Protein AF-A0A352PKI2-F1 (afdb_monomer_lite)

Radius of gyration: 21.56 Å; chains: 1; bounding box: 32×63×71 Å

pLDDT: mean 74.52, std 18.82, range [37.41, 95.56]

Sequence (148 aa):
MIKEYGTPVNGDNKDKIPKADNRDEKSEINEITLDESKRELLTKKMAEYKARVESAEQSGEYWNANAQDFWKSYYDSLAKLTTAELLLADGKVNKQTIDKYLNNTSKEHLDEIFSVKENKPVNIFQNHARIFVNAVKNAFRVVDSYNK

Secondary structure (DSSP, 8-state):
----------------------------EEE----HHHHHHHHHHHHHHHHHHHHHHHH-GGG-TT-HHHHHHHHHHHHHHHHHHHHHHHSEEEHHHHHHHHHHHHHHHHHHHHHHSS---HHHHHHHHHHHHHHHHHHHHHHHHH--

Structure (mmCIF, N/CA/C/O backbone):
data_AF-A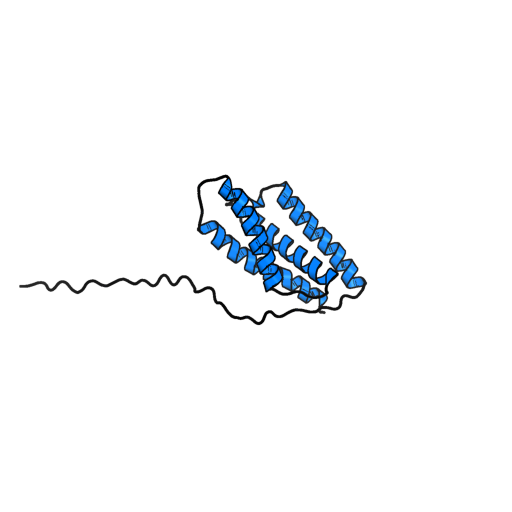0A352PKI2-F1
#
_entry.id   AF-A0A352PKI2-F1
#
loop_
_atom_site.group_PDB
_atom_site.id
_atom_site.type_symbol
_atom_site.label_atom_id
_atom_site.label_alt_id
_atom_site.label_comp_id
_atom_site.label_asym_id
_atom_site.label_entity_id
_atom_site.label_seq_id
_atom_site.pdbx_PDB_ins_code
_atom_site.Cartn_x
_atom_site.Cartn_y
_atom_site.Cartn_z
_atom_site.occupancy
_atom_site.B_iso_or_equiv
_atom_site.auth_seq_id
_atom_site.auth_comp_id
_atom_site.auth_asym_id
_atom_site.auth_atom_id
_atom_site.pdbx_PDB_model_num
ATOM 1 N N . MET A 1 1 ? 13.945 -52.719 -51.936 1.00 42.97 1 MET A N 1
ATOM 2 C CA . MET A 1 1 ? 13.861 -52.430 -50.488 1.00 42.97 1 MET A CA 1
ATOM 3 C C . MET A 1 1 ? 13.348 -51.014 -50.326 1.00 42.97 1 MET A C 1
ATOM 5 O O . MET A 1 1 ? 14.067 -50.078 -50.647 1.00 42.97 1 MET A O 1
ATOM 9 N N . ILE A 1 2 ? 12.087 -50.873 -49.930 1.00 42.75 2 ILE A N 1
ATOM 10 C CA . ILE A 1 2 ? 11.438 -49.581 -49.691 1.00 42.75 2 ILE A CA 1
ATOM 11 C C . ILE A 1 2 ? 11.671 -49.258 -48.212 1.00 42.75 2 ILE A C 1
ATOM 13 O O . ILE A 1 2 ? 11.339 -50.074 -47.357 1.00 42.75 2 ILE A O 1
ATOM 17 N N . LYS A 1 3 ? 12.313 -48.124 -47.914 1.00 39.78 3 LYS A N 1
ATOM 18 C CA . LYS A 1 3 ? 12.415 -47.601 -46.547 1.00 39.78 3 LYS A CA 1
ATOM 19 C C . LYS A 1 3 ? 11.146 -46.801 -46.268 1.00 39.78 3 LYS A C 1
ATOM 21 O O . LYS A 1 3 ? 10.955 -45.740 -46.855 1.00 39.78 3 LYS A O 1
ATOM 26 N N . GLU A 1 4 ? 10.287 -47.333 -45.409 1.00 39.34 4 GLU A N 1
ATOM 27 C CA . GLU A 1 4 ? 9.160 -46.607 -44.829 1.00 39.34 4 GLU A CA 1
ATOM 28 C C . GLU A 1 4 ? 9.715 -45.518 -43.903 1.00 39.34 4 GLU A C 1
ATOM 30 O O . GLU A 1 4 ? 10.325 -45.807 -42.873 1.00 39.34 4 GLU A O 1
ATOM 35 N N . TYR A 1 5 ? 9.561 -44.255 -44.299 1.00 43.47 5 TYR A N 1
ATOM 36 C CA . TYR A 1 5 ? 9.789 -43.120 -43.412 1.00 43.47 5 TYR A CA 1
ATOM 37 C C . TYR A 1 5 ? 8.473 -42.802 -42.711 1.00 43.47 5 TYR A C 1
ATOM 39 O O . TYR A 1 5 ? 7.470 -42.490 -43.352 1.00 43.47 5 TYR A O 1
ATOM 47 N N . GLY A 1 6 ? 8.504 -42.956 -41.389 1.00 41.75 6 GLY A N 1
ATOM 48 C CA . GLY A 1 6 ? 7.382 -42.753 -40.491 1.00 41.75 6 GLY A CA 1
ATOM 49 C C . GLY A 1 6 ? 6.798 -41.341 -40.537 1.00 41.75 6 GLY A C 1
ATOM 50 O O . GLY A 1 6 ? 7.459 -40.353 -40.849 1.00 41.75 6 GLY A O 1
ATOM 51 N N . THR A 1 7 ? 5.517 -41.321 -40.200 1.00 47.62 7 THR A N 1
ATOM 52 C CA . THR A 1 7 ? 4.578 -40.216 -40.013 1.00 47.62 7 THR A CA 1
ATOM 53 C C . THR A 1 7 ? 5.196 -38.960 -39.374 1.00 47.62 7 THR A C 1
ATOM 55 O O . THR A 1 7 ? 5.961 -39.084 -38.414 1.00 47.62 7 THR A O 1
ATOM 58 N N . PRO A 1 8 ? 4.830 -37.740 -39.818 1.00 43.22 8 PRO A N 1
ATOM 59 C CA . PRO A 1 8 ? 5.243 -36.515 -39.143 1.00 43.22 8 PRO A CA 1
ATOM 60 C C . PRO A 1 8 ? 4.630 -36.450 -37.739 1.00 43.22 8 PRO A C 1
ATOM 62 O O . PRO A 1 8 ? 3.411 -36.465 -37.565 1.00 43.22 8 PRO A O 1
ATOM 65 N N . VAL A 1 9 ? 5.491 -36.373 -36.726 1.00 44.28 9 VAL A N 1
ATOM 66 C CA . VAL A 1 9 ? 5.096 -36.044 -35.357 1.00 44.28 9 VAL A CA 1
ATOM 67 C C . VAL A 1 9 ? 4.712 -34.566 -35.352 1.00 44.28 9 VAL A C 1
ATOM 69 O O . VAL A 1 9 ? 5.580 -33.696 -35.362 1.00 44.28 9 VAL A O 1
ATOM 72 N N . ASN A 1 10 ? 3.406 -34.284 -35.356 1.00 38.66 10 ASN A N 1
ATOM 73 C CA . ASN A 1 10 ? 2.871 -32.996 -34.922 1.00 38.66 10 ASN A CA 1
ATOM 74 C C . ASN A 1 10 ? 3.299 -32.789 -33.466 1.00 38.66 10 ASN A C 1
ATOM 76 O O . ASN A 1 10 ? 2.674 -33.290 -32.531 1.00 38.66 10 ASN A O 1
ATOM 80 N N . GLY A 1 11 ? 4.417 -32.092 -33.287 1.00 37.41 11 GLY A N 1
ATOM 81 C CA . GLY A 1 11 ? 4.883 -31.603 -32.003 1.00 37.41 11 GLY A CA 1
ATOM 82 C C . GLY A 1 11 ? 4.030 -30.427 -31.547 1.00 37.41 11 GLY A C 1
ATOM 83 O O . GLY A 1 11 ? 4.536 -29.316 -31.442 1.00 37.41 11 GLY A O 1
ATOM 84 N N . ASP A 1 12 ? 2.754 -30.678 -31.244 1.00 44.75 12 ASP A N 1
ATOM 85 C CA . ASP A 1 12 ? 1.962 -29.839 -30.344 1.00 44.75 12 ASP A CA 1
ATOM 86 C C . ASP A 1 12 ? 2.544 -29.982 -28.924 1.00 44.75 12 ASP A C 1
ATOM 88 O O . ASP A 1 12 ? 1.972 -30.622 -28.037 1.00 44.75 12 ASP A O 1
ATOM 92 N N . ASN A 1 13 ? 3.731 -29.412 -28.706 1.00 43.25 13 ASN A N 1
ATOM 93 C CA . ASN A 1 13 ? 4.168 -28.992 -27.381 1.00 43.25 13 ASN A CA 1
ATOM 94 C C . ASN A 1 13 ? 3.406 -27.689 -27.116 1.00 43.25 13 ASN A C 1
ATOM 96 O O . ASN A 1 13 ? 3.774 -26.627 -27.596 1.00 43.25 13 ASN A O 1
ATOM 100 N N . LYS A 1 14 ? 2.236 -27.712 -26.472 1.00 43.78 14 LYS A N 1
ATOM 101 C CA . LYS A 1 14 ? 2.103 -27.838 -25.011 1.00 43.78 14 LYS A CA 1
ATOM 102 C C . LYS A 1 14 ? 3.148 -27.040 -24.227 1.00 43.78 14 LYS A C 1
ATOM 104 O O . LYS A 1 14 ? 3.468 -27.419 -23.103 1.00 43.78 14 LYS A O 1
ATOM 109 N N . ASP A 1 15 ? 3.543 -25.868 -24.718 1.00 41.16 15 ASP A N 1
ATOM 110 C CA . ASP A 1 15 ? 3.808 -24.763 -23.804 1.00 41.16 15 ASP A CA 1
ATOM 111 C C . ASP A 1 15 ? 2.468 -24.336 -23.218 1.00 41.16 15 ASP A C 1
ATOM 113 O O . ASP A 1 15 ? 1.762 -23.437 -23.674 1.00 41.16 15 ASP A O 1
ATOM 117 N N . LYS A 1 16 ? 2.090 -25.100 -22.191 1.00 44.44 16 LYS A N 1
ATOM 118 C CA . LYS A 1 16 ? 1.176 -24.683 -21.149 1.00 44.44 16 LYS A CA 1
ATOM 119 C C . LYS A 1 16 ? 1.718 -23.352 -20.640 1.00 44.44 16 LYS A C 1
ATOM 121 O O . LYS A 1 16 ? 2.499 -23.323 -19.694 1.00 44.44 16 LYS A O 1
ATOM 126 N N . ILE A 1 17 ? 1.260 -22.250 -21.229 1.00 42.53 17 ILE A N 1
ATOM 127 C CA . ILE A 1 17 ? 1.051 -21.037 -20.452 1.00 42.53 17 ILE A CA 1
ATOM 128 C C . ILE A 1 17 ? 0.281 -21.556 -19.236 1.00 42.53 17 ILE A C 1
ATOM 130 O O . ILE A 1 17 ? -0.790 -22.146 -19.441 1.00 42.53 17 ILE A O 1
ATOM 134 N N . PRO A 1 18 ? 0.832 -21.504 -18.009 1.00 39.66 18 PRO A N 1
ATOM 135 C CA . PRO A 1 18 ? 0.034 -21.845 -16.852 1.00 39.66 18 PRO A CA 1
ATOM 136 C C . PRO A 1 18 ? -1.191 -20.952 -16.973 1.00 39.66 18 PRO A C 1
ATOM 138 O O . PRO A 1 18 ? -1.059 -19.728 -16.966 1.00 39.66 18 PRO A O 1
ATOM 141 N N . LYS A 1 19 ? -2.359 -21.565 -17.221 1.00 38.16 19 LYS A N 1
ATOM 142 C CA . LYS A 1 19 ? -3.624 -20.849 -17.146 1.00 38.16 19 LYS A CA 1
ATOM 143 C C . LYS A 1 19 ? -3.537 -20.133 -15.816 1.00 38.16 19 LYS A C 1
ATOM 145 O O . LYS A 1 19 ? -3.333 -20.805 -14.802 1.00 38.16 19 LYS A O 1
ATOM 150 N N . ALA A 1 20 ? -3.556 -18.800 -15.859 1.00 38.28 20 ALA A N 1
ATOM 151 C CA . ALA A 1 20 ? -3.715 -18.010 -14.660 1.00 38.28 20 ALA A CA 1
ATOM 152 C C . ALA A 1 20 ? -4.889 -18.660 -13.944 1.00 38.28 20 ALA A C 1
ATOM 154 O O . ALA A 1 20 ? -5.966 -18.838 -14.520 1.00 38.28 20 ALA A O 1
ATOM 155 N N . ASP A 1 21 ? -4.569 -19.217 -12.790 1.00 37.66 21 ASP A N 1
ATOM 156 C CA . ASP A 1 21 ? -5.471 -19.983 -11.973 1.00 37.66 21 ASP A CA 1
ATOM 157 C C . ASP A 1 21 ? -6.497 -18.956 -11.499 1.00 37.66 21 ASP A C 1
ATOM 159 O O . ASP A 1 21 ? -6.296 -18.292 -10.486 1.00 37.66 21 ASP A O 1
ATOM 163 N N . ASN A 1 22 ? -7.539 -18.742 -12.314 1.00 41.66 22 ASN A N 1
ATOM 164 C CA . ASN A 1 22 ? -8.737 -17.971 -12.005 1.00 41.66 22 ASN A CA 1
ATOM 165 C C . ASN A 1 22 ? -9.521 -18.764 -10.961 1.00 41.66 22 ASN A C 1
ATOM 167 O O . ASN A 1 22 ? -10.670 -19.150 -11.164 1.00 41.66 22 ASN A O 1
ATOM 171 N N . ARG A 1 23 ? -8.862 -19.066 -9.843 1.00 43.72 23 ARG A N 1
ATOM 172 C CA . ARG A 1 23 ? -9.557 -19.343 -8.614 1.00 43.72 23 ARG A CA 1
ATOM 173 C C . ARG A 1 23 ? -10.285 -18.055 -8.313 1.00 43.72 23 ARG A C 1
ATOM 175 O O . ARG A 1 23 ? -9.676 -17.057 -7.932 1.00 43.72 23 ARG A O 1
ATOM 182 N N . ASP A 1 24 ? -11.592 -18.123 -8.484 1.00 39.91 24 ASP A N 1
ATOM 183 C CA . ASP A 1 24 ? -12.564 -17.460 -7.637 1.00 39.91 24 ASP A CA 1
ATOM 184 C C . ASP A 1 24 ? -12.243 -17.781 -6.155 1.00 39.91 24 ASP A C 1
ATOM 186 O O . ASP A 1 24 ? -13.007 -18.439 -5.449 1.00 39.91 24 ASP A O 1
ATOM 190 N N . GLU A 1 25 ? -11.066 -17.361 -5.665 1.00 45.94 25 GLU A N 1
ATOM 191 C CA . GLU A 1 25 ? -10.820 -17.117 -4.254 1.00 45.94 25 GLU A CA 1
ATOM 192 C C . GLU A 1 25 ? -11.848 -16.045 -3.920 1.00 45.94 25 GLU A C 1
ATOM 194 O O . GLU A 1 25 ? -11.689 -14.882 -4.310 1.00 45.94 25 GLU A O 1
ATOM 199 N N . LYS A 1 26 ? -12.953 -16.468 -3.283 1.00 47.94 26 LYS A N 1
ATOM 200 C CA . LYS A 1 26 ? -13.887 -15.581 -2.588 1.00 47.94 26 LYS A CA 1
ATOM 201 C C . LYS A 1 26 ? -13.065 -14.432 -2.032 1.00 47.94 26 LYS A C 1
ATOM 203 O O . LYS A 1 26 ? -12.091 -14.675 -1.325 1.00 47.94 26 LYS A O 1
ATOM 208 N N . SER A 1 27 ? -13.398 -13.208 -2.421 1.00 56.25 27 SER A N 1
ATOM 209 C CA . SER A 1 27 ? -12.635 -12.047 -2.001 1.00 56.25 27 SER A CA 1
ATOM 210 C C . SER A 1 27 ? -12.831 -11.888 -0.493 1.00 56.25 27 SER A C 1
ATOM 212 O O . SER A 1 27 ? -13.820 -11.305 -0.050 1.00 56.25 27 SER A O 1
ATOM 214 N N . GLU A 1 28 ? -11.969 -12.516 0.299 1.00 70.69 28 GLU A N 1
ATOM 215 C CA . GLU A 1 28 ? -12.062 -12.485 1.750 1.00 70.69 28 GLU A CA 1
ATOM 216 C C . GLU A 1 28 ? -11.758 -11.056 2.192 1.00 70.69 28 GLU A C 1
ATOM 218 O O . GLU A 1 28 ? -10.619 -10.581 2.153 1.00 70.69 28 GLU A O 1
ATOM 223 N N . ILE A 1 29 ? -12.828 -10.339 2.531 1.00 77.25 29 ILE A N 1
ATOM 224 C CA . ILE A 1 29 ? -12.739 -9.034 3.164 1.00 77.25 29 ILE A CA 1
ATOM 225 C C . ILE A 1 29 ? -12.327 -9.303 4.606 1.00 77.25 29 ILE A C 1
ATOM 227 O O . ILE A 1 29 ? -13.047 -9.965 5.351 1.00 77.25 29 ILE A O 1
ATOM 231 N N . ASN A 1 30 ? -11.159 -8.796 4.979 1.00 81.12 30 ASN A N 1
ATOM 232 C CA . ASN A 1 30 ? -10.720 -8.763 6.360 1.00 81.12 30 ASN A CA 1
ATOM 233 C C . ASN A 1 30 ? -11.228 -7.462 6.972 1.00 81.12 30 ASN A C 1
ATOM 235 O O . ASN A 1 30 ? -10.888 -6.381 6.491 1.00 81.12 30 ASN A O 1
ATOM 239 N N . GLU A 1 31 ? -12.059 -7.580 8.002 1.00 86.06 31 GLU A N 1
ATOM 240 C CA . GLU A 1 31 ? -12.596 -6.455 8.763 1.00 86.06 31 GLU A CA 1
ATOM 241 C C . GLU A 1 31 ? -11.939 -6.441 10.145 1.00 86.06 31 GLU A C 1
ATOM 243 O O . GLU A 1 31 ? -11.993 -7.427 10.877 1.00 86.06 31 GLU A O 1
ATOM 248 N N . ILE A 1 32 ? -11.277 -5.334 10.474 1.00 85.94 32 ILE A N 1
ATOM 249 C CA . ILE A 1 32 ? -10.534 -5.131 11.714 1.00 85.94 32 ILE A CA 1
ATOM 250 C C . ILE A 1 32 ? -11.054 -3.870 12.394 1.00 85.94 32 ILE A C 1
ATOM 252 O O . ILE A 1 32 ? -11.020 -2.777 11.829 1.00 85.94 32 ILE A O 1
ATOM 256 N N . THR A 1 33 ? -11.449 -4.009 13.656 1.00 86.75 33 THR A N 1
ATOM 257 C CA . THR A 1 33 ? -11.705 -2.864 14.532 1.00 86.75 33 THR A CA 1
ATOM 258 C C . THR A 1 33 ? -10.389 -2.409 15.158 1.00 86.75 33 THR A C 1
ATOM 260 O O . THR A 1 33 ? -9.800 -3.123 15.969 1.00 86.75 33 THR A O 1
ATOM 263 N N . LEU A 1 34 ? -9.922 -1.216 14.789 1.00 88.25 34 LEU A N 1
ATOM 264 C CA . LEU A 1 34 ? -8.720 -0.614 15.367 1.00 88.25 34 LEU A CA 1
ATOM 265 C C . LEU A 1 34 ? -9.081 0.252 16.578 1.00 88.25 34 LEU A C 1
ATOM 267 O O . LEU A 1 34 ? -9.798 1.246 16.433 1.00 88.25 34 LEU A O 1
ATOM 271 N N . ASP A 1 35 ? -8.543 -0.096 17.748 1.00 91.44 35 ASP A N 1
ATOM 272 C CA . ASP A 1 35 ? -8.495 0.810 18.898 1.00 91.44 35 ASP A CA 1
ATOM 273 C C . ASP A 1 35 ? -7.521 1.981 18.659 1.00 91.44 35 ASP A C 1
ATOM 275 O O . ASP A 1 35 ? -6.731 1.971 17.711 1.00 91.44 35 ASP A O 1
ATOM 279 N N . GLU A 1 36 ? -7.570 2.994 19.527 1.00 91.62 36 GLU A N 1
ATOM 280 C CA . GLU A 1 36 ? -6.760 4.212 19.392 1.00 91.62 36 GLU A CA 1
ATOM 281 C C . GLU A 1 36 ? -5.252 3.919 19.344 1.00 91.62 36 GLU A C 1
ATOM 283 O O . GLU A 1 36 ? -4.537 4.456 18.501 1.00 91.62 36 GLU A O 1
ATOM 288 N N . SER A 1 37 ? -4.761 2.991 20.173 1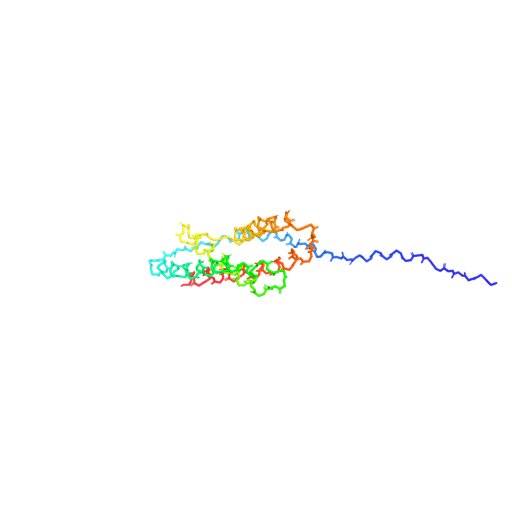.00 92.81 37 SER A N 1
ATOM 289 C CA . SER A 1 37 ? -3.334 2.647 20.210 1.00 92.81 37 SER A CA 1
ATOM 290 C C . SER A 1 37 ? -2.874 1.990 18.903 1.00 92.81 37 SER A C 1
ATOM 292 O O . SER A 1 37 ? -1.806 2.306 18.367 1.00 92.81 37 SER A O 1
ATOM 294 N N . LYS A 1 38 ? -3.715 1.113 18.340 1.00 92.69 38 LYS A N 1
ATOM 295 C CA . LYS A 1 38 ? -3.487 0.465 17.048 1.00 92.69 38 LYS A CA 1
ATOM 296 C C . LYS A 1 38 ? -3.566 1.471 15.904 1.00 92.69 38 LYS A C 1
ATOM 298 O O . LYS A 1 38 ? -2.732 1.400 15.000 1.00 92.69 38 LYS A O 1
ATOM 303 N N . ARG A 1 39 ? -4.502 2.427 15.953 1.00 92.50 39 ARG A N 1
ATOM 304 C CA . ARG A 1 39 ? -4.605 3.530 14.979 1.00 92.50 39 ARG A CA 1
ATOM 305 C C . ARG A 1 39 ? -3.360 4.408 14.992 1.00 92.50 39 ARG A C 1
ATOM 307 O O . ARG A 1 39 ? -2.802 4.669 13.926 1.00 92.50 39 ARG A O 1
ATOM 314 N N . GLU A 1 40 ? -2.872 4.809 16.164 1.00 94.69 40 GLU A N 1
ATOM 315 C CA . GLU A 1 40 ? -1.642 5.599 16.285 1.00 94.69 40 GLU A CA 1
ATOM 316 C C . GLU A 1 40 ? -0.424 4.846 15.738 1.00 94.69 40 GLU A C 1
ATOM 318 O O . GLU A 1 40 ? 0.380 5.403 14.982 1.00 94.69 40 GLU A O 1
ATOM 323 N N . LEU A 1 41 ? -0.282 3.565 16.093 1.00 94.12 41 LEU A N 1
ATOM 324 C CA . LEU A 1 41 ? 0.816 2.732 15.610 1.00 94.12 41 LEU A CA 1
ATOM 325 C C . LEU A 1 41 ? 0.762 2.563 14.087 1.00 94.12 41 LEU A C 1
ATOM 327 O O . LEU A 1 41 ? 1.786 2.707 13.416 1.00 94.12 41 LEU A O 1
ATOM 331 N N . LEU A 1 42 ? -0.420 2.272 13.540 1.00 94.38 42 LEU A N 1
ATOM 332 C CA . LEU A 1 42 ? -0.621 2.125 12.101 1.00 94.38 42 LEU A CA 1
ATOM 333 C C . LEU A 1 42 ? -0.365 3.441 11.361 1.00 94.38 42 LEU A C 1
ATOM 335 O O . LEU A 1 42 ? 0.264 3.421 10.311 1.00 94.38 42 LEU A O 1
ATOM 339 N N . THR A 1 43 ? -0.744 4.583 11.935 1.00 95.50 43 THR A N 1
ATOM 340 C CA . THR A 1 43 ? -0.458 5.912 11.369 1.00 95.50 43 THR A CA 1
ATOM 341 C C . THR A 1 43 ? 1.046 6.176 11.282 1.00 95.50 43 THR A C 1
ATOM 343 O O . THR A 1 43 ? 1.543 6.622 10.247 1.00 95.50 43 THR A O 1
ATOM 346 N N . LYS A 1 44 ? 1.809 5.837 12.331 1.00 95.56 44 LYS A N 1
ATOM 347 C CA . LYS A 1 44 ? 3.281 5.940 12.306 1.00 95.56 44 LYS A CA 1
ATOM 348 C C . LYS A 1 44 ? 3.884 5.032 11.232 1.00 95.56 44 LYS A C 1
ATOM 350 O O . LYS A 1 44 ? 4.746 5.466 10.472 1.00 95.56 44 LYS A O 1
ATOM 355 N N . LYS A 1 45 ? 3.398 3.791 11.123 1.00 94.69 45 LYS A N 1
ATOM 356 C CA . LYS A 1 45 ? 3.845 2.837 10.095 1.00 94.69 45 LYS A CA 1
ATOM 357 C C . LYS A 1 45 ? 3.488 3.286 8.679 1.00 94.69 45 LYS A C 1
ATOM 359 O O . LYS A 1 45 ? 4.317 3.162 7.785 1.00 94.69 45 LYS A O 1
ATOM 364 N N . MET A 1 46 ? 2.308 3.869 8.488 1.00 95.44 46 MET A N 1
ATOM 365 C CA . MET A 1 46 ? 1.875 4.454 7.221 1.00 95.44 46 MET A CA 1
ATOM 366 C C . MET A 1 46 ? 2.842 5.551 6.760 1.00 9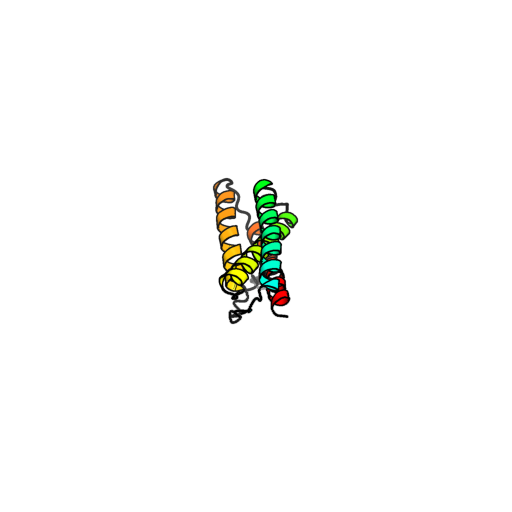5.44 46 MET A C 1
ATOM 368 O O . MET A 1 46 ? 3.246 5.553 5.600 1.00 95.44 46 MET A O 1
ATOM 372 N N . ALA A 1 47 ? 3.286 6.426 7.669 1.00 94.94 47 ALA A N 1
ATOM 373 C CA . ALA A 1 47 ? 4.283 7.449 7.353 1.00 94.94 47 ALA A CA 1
ATOM 374 C C . ALA A 1 47 ? 5.637 6.843 6.929 1.00 94.94 47 ALA A C 1
ATOM 376 O O . ALA A 1 47 ? 6.250 7.324 5.978 1.00 94.94 47 ALA A O 1
ATOM 377 N N . GLU A 1 48 ? 6.084 5.758 7.576 1.00 94.88 48 GLU A N 1
ATOM 378 C CA . GLU A 1 48 ? 7.296 5.028 7.166 1.00 94.88 48 GLU A CA 1
ATOM 379 C C . GLU A 1 48 ? 7.158 4.424 5.758 1.00 94.88 48 GLU A C 1
ATOM 381 O O . GLU A 1 48 ? 8.103 4.481 4.970 1.00 94.88 48 GLU A O 1
ATOM 386 N N . TYR A 1 49 ? 6.000 3.839 5.429 1.00 94.38 49 TYR A N 1
ATOM 387 C CA . TYR A 1 49 ? 5.745 3.286 4.094 1.00 94.38 49 TYR A CA 1
ATOM 388 C C . TYR A 1 49 ? 5.704 4.385 3.036 1.00 94.38 49 TYR A C 1
ATOM 390 O O . TYR A 1 49 ? 6.359 4.251 2.003 1.00 94.38 49 TYR A O 1
ATOM 398 N N . LYS A 1 50 ? 5.020 5.495 3.327 1.00 94.31 50 LYS A N 1
ATOM 399 C CA . LYS A 1 50 ? 4.945 6.664 2.449 1.00 94.31 50 LYS A CA 1
ATOM 400 C C . LYS A 1 50 ? 6.327 7.237 2.141 1.00 94.31 50 LYS A C 1
ATOM 402 O O . LYS A 1 50 ? 6.667 7.382 0.975 1.00 94.31 50 LYS A O 1
ATOM 407 N N . ALA A 1 51 ? 7.163 7.451 3.157 1.00 92.88 51 ALA A N 1
ATOM 408 C CA . ALA A 1 51 ? 8.518 7.966 2.958 1.00 92.88 51 ALA A CA 1
ATOM 409 C C . ALA A 1 51 ? 9.382 7.052 2.066 1.00 92.88 51 ALA A C 1
ATOM 411 O O . ALA A 1 51 ? 10.206 7.531 1.290 1.00 92.88 51 ALA A O 1
ATOM 412 N N . ARG A 1 52 ? 9.199 5.725 2.146 1.00 90.31 52 ARG A N 1
ATOM 413 C CA . ARG A 1 52 ? 9.909 4.768 1.277 1.00 90.31 52 ARG A CA 1
ATOM 414 C C . ARG A 1 52 ? 9.425 4.820 -0.166 1.00 90.31 52 ARG A C 1
ATOM 416 O O . ARG A 1 52 ? 10.257 4.743 -1.066 1.00 90.31 52 ARG A O 1
ATOM 423 N N . VAL A 1 53 ? 8.112 4.934 -0.372 1.00 90.19 53 VAL A N 1
ATOM 424 C CA . VAL A 1 53 ? 7.512 5.112 -1.702 1.00 90.19 53 VAL A CA 1
ATOM 425 C C . VAL A 1 53 ? 8.044 6.402 -2.324 1.00 90.19 53 VAL A C 1
ATOM 427 O O . VAL A 1 53 ? 8.665 6.341 -3.378 1.00 90.19 53 VAL A O 1
ATOM 430 N N . GLU A 1 54 ? 7.945 7.529 -1.617 1.00 90.62 54 GLU A N 1
ATOM 431 C CA . GLU A 1 54 ? 8.431 8.834 -2.087 1.00 90.62 54 GLU A CA 1
ATOM 432 C C . GLU A 1 54 ? 9.939 8.825 -2.380 1.00 90.62 54 GLU A C 1
ATOM 434 O O . GLU A 1 54 ? 10.384 9.356 -3.395 1.00 90.62 54 GLU A O 1
ATOM 439 N N . SER A 1 55 ? 10.748 8.190 -1.525 1.00 88.44 55 SER A N 1
ATOM 440 C CA . SER A 1 55 ? 12.193 8.078 -1.752 1.00 88.44 55 SER A CA 1
ATOM 441 C C . SER A 1 55 ? 12.526 7.260 -3.000 1.00 88.44 55 SER A C 1
ATOM 443 O O . SER A 1 55 ? 13.481 7.597 -3.701 1.00 88.44 55 SER A O 1
ATOM 445 N N . ALA A 1 56 ? 11.781 6.185 -3.270 1.00 84.56 56 ALA A N 1
ATOM 446 C CA . ALA A 1 56 ? 11.950 5.405 -4.490 1.00 84.56 56 ALA A CA 1
ATOM 447 C C . ALA A 1 56 ? 11.508 6.218 -5.715 1.00 84.56 56 ALA A C 1
ATOM 449 O O . ALA A 1 56 ? 12.225 6.252 -6.713 1.00 84.56 56 ALA A O 1
ATOM 450 N N . GLU A 1 57 ? 10.387 6.935 -5.610 1.00 84.44 57 GLU A N 1
ATOM 451 C CA . GLU A 1 57 ? 9.873 7.817 -6.660 1.00 84.44 57 GLU A CA 1
ATOM 452 C C . GLU A 1 57 ? 10.875 8.907 -7.045 1.00 84.44 57 GLU A C 1
ATOM 454 O O . GLU A 1 57 ? 11.134 9.112 -8.231 1.00 84.44 57 GLU A O 1
ATOM 459 N N . GLN A 1 58 ? 11.507 9.534 -6.050 1.00 84.94 58 GLN A N 1
ATOM 460 C CA . GLN A 1 58 ? 12.532 10.558 -6.246 1.00 84.94 58 GLN A CA 1
ATOM 461 C C . GLN A 1 58 ? 13.822 10.017 -6.866 1.00 84.94 58 GLN A C 1
ATOM 463 O O . GLN A 1 58 ? 14.443 10.717 -7.665 1.00 84.94 58 GLN A O 1
ATOM 468 N N . SER A 1 59 ? 14.253 8.801 -6.507 1.00 83.25 59 SER A N 1
ATOM 469 C CA . SER A 1 59 ? 15.485 8.235 -7.070 1.00 83.25 59 SER A CA 1
ATOM 470 C C . SER A 1 59 ? 15.310 7.792 -8.521 1.00 83.25 59 SER A C 1
ATOM 472 O O . SER A 1 59 ? 16.282 7.736 -9.274 1.00 83.25 59 SER A O 1
ATOM 474 N N . GLY A 1 60 ? 14.083 7.443 -8.923 1.00 72.75 60 GLY A N 1
ATOM 475 C CA . GLY A 1 60 ? 13.794 6.890 -10.245 1.00 72.75 60 GLY A CA 1
ATOM 476 C C . GLY A 1 60 ? 14.425 5.510 -10.488 1.00 72.75 60 GLY A C 1
ATOM 477 O O . GLY A 1 60 ? 14.309 4.959 -11.580 1.00 72.75 60 GLY A O 1
ATOM 478 N N . GLU A 1 61 ? 15.091 4.914 -9.493 1.00 69.38 61 GLU A N 1
ATOM 479 C CA . GLU A 1 61 ? 15.823 3.647 -9.643 1.00 69.38 61 GLU A CA 1
ATOM 480 C C . GLU A 1 61 ? 14.885 2.442 -9.749 1.00 69.38 61 GLU A C 1
ATOM 482 O O . GLU A 1 61 ? 15.212 1.444 -10.392 1.00 69.38 61 GLU A O 1
ATOM 487 N N . TYR A 1 62 ? 13.671 2.563 -9.210 1.00 66.62 62 TYR A N 1
ATOM 488 C CA . TYR A 1 62 ? 12.578 1.617 -9.434 1.00 66.62 62 TYR A CA 1
ATOM 489 C C . TYR A 1 62 ? 12.092 1.578 -10.895 1.00 66.62 62 TYR A C 1
ATOM 491 O O . TYR A 1 62 ? 11.285 0.721 -11.238 1.00 66.62 62 TYR A O 1
ATOM 499 N N . TRP A 1 63 ? 12.620 2.419 -11.789 1.00 66.56 63 TRP A N 1
ATOM 500 C CA . TRP A 1 63 ? 12.392 2.332 -13.237 1.00 66.56 63 TRP A CA 1
ATOM 501 C C . TRP A 1 63 ? 13.462 1.562 -13.995 1.00 66.56 63 TRP A C 1
ATOM 503 O O . TRP A 1 63 ? 13.311 1.278 -15.186 1.00 66.56 63 TRP A O 1
ATOM 513 N N . ASN A 1 64 ? 14.566 1.218 -13.340 1.00 70.56 64 ASN A N 1
ATOM 514 C CA . ASN A 1 64 ? 15.620 0.472 -13.995 1.00 70.56 64 ASN A CA 1
ATOM 515 C C . ASN A 1 64 ? 15.154 -0.978 -14.202 1.00 70.56 64 ASN A C 1
ATOM 517 O O . ASN A 1 64 ? 14.972 -1.728 -13.247 1.00 70.56 64 ASN A O 1
ATOM 521 N N . ALA A 1 65 ? 15.002 -1.377 -15.471 1.00 63.91 65 ALA A N 1
ATOM 522 C CA . ALA A 1 65 ? 14.605 -2.724 -15.902 1.00 63.91 65 ALA A CA 1
ATOM 523 C C . ALA A 1 65 ? 15.421 -3.861 -15.258 1.00 63.91 65 ALA A C 1
ATOM 525 O O . ALA A 1 65 ? 14.948 -4.992 -15.155 1.00 63.91 65 ALA A O 1
ATOM 526 N N . ASN A 1 66 ? 16.646 -3.557 -14.825 1.00 68.25 66 ASN A N 1
ATOM 527 C CA . ASN A 1 66 ? 17.573 -4.506 -14.224 1.00 68.25 66 ASN A CA 1
ATOM 528 C C . ASN A 1 66 ? 17.614 -4.421 -12.686 1.00 68.25 66 ASN A C 1
ATOM 530 O O . ASN A 1 66 ? 18.298 -5.215 -12.046 1.00 68.25 66 ASN A O 1
ATOM 534 N N . ALA A 1 67 ? 16.874 -3.495 -12.077 1.00 73.19 67 ALA A N 1
ATOM 535 C CA . ALA A 1 67 ? 16.869 -3.225 -10.643 1.00 73.19 67 ALA A CA 1
ATOM 536 C C . ALA A 1 67 ? 15.701 -3.933 -9.932 1.00 73.19 67 ALA A C 1
ATOM 538 O O . ALA A 1 67 ? 14.892 -3.316 -9.240 1.00 73.19 67 ALA A O 1
ATOM 539 N N . GLN A 1 68 ? 15.609 -5.260 -10.080 1.00 74.88 68 GLN A N 1
ATOM 540 C CA . GLN A 1 68 ? 14.498 -6.046 -9.519 1.00 74.88 68 GLN A CA 1
ATOM 541 C C . GLN A 1 68 ? 14.307 -5.865 -8.006 1.00 74.88 68 GLN A C 1
ATOM 543 O O . GLN A 1 68 ? 13.182 -5.953 -7.516 1.00 74.88 68 GLN A O 1
ATOM 548 N N . ASP A 1 69 ? 15.380 -5.630 -7.251 1.00 79.12 69 ASP A N 1
ATOM 549 C CA . ASP A 1 69 ? 15.281 -5.427 -5.803 1.00 79.12 69 ASP A CA 1
ATOM 550 C C . ASP A 1 69 ? 14.653 -4.075 -5.444 1.00 79.12 69 ASP A C 1
ATOM 552 O O . ASP A 1 69 ? 13.893 -3.995 -4.476 1.00 79.12 69 ASP A O 1
ATOM 556 N N . PHE A 1 70 ? 14.851 -3.049 -6.278 1.00 80.50 70 PHE A N 1
ATOM 557 C CA . PHE A 1 70 ? 14.137 -1.780 -6.140 1.00 80.50 70 PHE A CA 1
ATOM 558 C C . PHE A 1 70 ? 12.644 -1.960 -6.388 1.00 80.50 70 PHE A C 1
ATOM 560 O O . PHE A 1 70 ? 11.835 -1.478 -5.600 1.00 80.50 70 PHE A O 1
ATOM 567 N N . TRP A 1 71 ? 12.267 -2.735 -7.409 1.00 80.81 71 TRP A N 1
ATOM 568 C CA . TRP A 1 71 ? 10.863 -3.060 -7.677 1.00 80.81 71 TRP A CA 1
ATOM 569 C C . TRP A 1 71 ? 10.211 -3.767 -6.496 1.00 80.81 71 TRP A C 1
ATOM 571 O O . TRP A 1 71 ? 9.117 -3.398 -6.081 1.00 80.81 71 TRP A O 1
ATOM 581 N N . LYS A 1 72 ? 10.892 -4.766 -5.923 1.00 85.19 72 LYS A N 1
ATOM 582 C CA . LYS A 1 72 ? 10.389 -5.481 -4.745 1.00 85.19 72 LYS A CA 1
ATOM 583 C C . LYS A 1 72 ? 10.147 -4.530 -3.580 1.00 85.19 72 LYS A C 1
ATOM 585 O O . LYS A 1 72 ? 9.075 -4.584 -2.992 1.00 85.19 72 LYS A O 1
ATOM 590 N N . SER A 1 73 ? 11.119 -3.676 -3.261 1.00 86.94 73 SER A N 1
ATOM 591 C CA . SER A 1 73 ? 11.014 -2.733 -2.143 1.00 86.94 73 SER A CA 1
ATOM 592 C C . SER A 1 73 ? 9.908 -1.694 -2.358 1.00 86.94 73 SER A C 1
ATOM 594 O O . SER A 1 73 ? 9.125 -1.426 -1.442 1.00 86.94 73 SER A O 1
ATOM 596 N N . TYR A 1 74 ? 9.807 -1.157 -3.578 1.00 88.75 74 TYR A N 1
ATOM 597 C CA . TYR A 1 74 ? 8.783 -0.188 -3.961 1.00 88.75 74 TYR A CA 1
ATOM 598 C C . TYR A 1 74 ? 7.382 -0.787 -3.849 1.00 88.75 74 TYR A C 1
ATOM 600 O O . TYR A 1 74 ? 6.574 -0.305 -3.060 1.00 88.75 74 TYR A O 1
ATOM 608 N N . TYR A 1 75 ? 7.110 -1.888 -4.558 1.00 88.56 75 TYR A N 1
ATOM 609 C CA . TYR A 1 75 ? 5.782 -2.498 -4.557 1.00 88.56 75 TYR A CA 1
ATOM 610 C C . TYR A 1 75 ? 5.401 -3.073 -3.186 1.00 88.56 75 TYR A C 1
ATOM 612 O O . TYR A 1 75 ? 4.232 -3.011 -2.819 1.00 88.56 75 TYR A O 1
ATOM 620 N N . ASP A 1 76 ? 6.355 -3.585 -2.398 1.00 92.19 76 ASP A N 1
ATOM 621 C CA . ASP A 1 76 ? 6.104 -4.000 -1.009 1.00 92.19 76 ASP A CA 1
ATOM 622 C C . ASP A 1 76 ? 5.693 -2.814 -0.123 1.00 92.19 76 ASP A C 1
ATOM 624 O O . ASP A 1 76 ? 4.733 -2.923 0.640 1.00 92.19 76 ASP A O 1
ATOM 628 N N . SER A 1 77 ? 6.381 -1.673 -0.247 1.00 92.50 77 SER A N 1
ATOM 629 C CA . SER A 1 77 ? 6.051 -0.457 0.507 1.00 92.50 77 SER A CA 1
ATOM 630 C C . SER A 1 77 ? 4.714 0.132 0.060 1.00 92.50 77 SER A C 1
ATOM 632 O O . SER A 1 77 ? 3.895 0.471 0.910 1.00 92.50 77 SER A O 1
ATOM 634 N N . LEU A 1 78 ? 4.457 0.170 -1.249 1.00 91.81 78 LEU A N 1
ATOM 635 C CA . LEU A 1 78 ? 3.203 0.643 -1.827 1.00 91.81 78 LEU A CA 1
ATOM 636 C C . LEU A 1 78 ? 2.021 -0.225 -1.377 1.00 91.81 78 LEU A C 1
ATOM 638 O O . LEU A 1 78 ? 1.028 0.294 -0.884 1.00 91.81 78 LEU A O 1
ATOM 642 N N . ALA A 1 79 ? 2.153 -1.554 -1.432 1.00 93.88 79 ALA A N 1
ATOM 643 C CA . ALA A 1 79 ? 1.110 -2.471 -0.974 1.00 93.88 79 ALA A CA 1
ATOM 644 C C . ALA A 1 79 ? 0.782 -2.278 0.516 1.00 93.88 79 ALA A C 1
ATOM 646 O O . ALA A 1 79 ? -0.386 -2.296 0.914 1.00 93.88 79 ALA A O 1
ATOM 647 N N . LYS A 1 80 ? 1.811 -2.095 1.353 1.00 94.94 80 LYS A N 1
ATOM 648 C CA . LYS A 1 80 ? 1.653 -1.843 2.792 1.00 94.94 80 LYS A CA 1
ATOM 649 C C . LYS A 1 80 ? 1.043 -0.475 3.078 1.00 94.94 80 LYS A C 1
ATOM 651 O O . LYS A 1 80 ? 0.215 -0.383 3.980 1.00 94.94 80 LYS A O 1
ATOM 656 N N . LEU A 1 81 ? 1.410 0.547 2.306 1.00 95.12 81 LEU A N 1
ATOM 657 C CA . LEU A 1 81 ? 0.805 1.875 2.368 1.00 95.12 81 LEU A CA 1
ATOM 658 C C . LEU A 1 81 ? -0.697 1.792 2.073 1.00 95.12 81 LEU A C 1
ATOM 660 O O . LEU A 1 81 ? -1.491 2.125 2.947 1.00 95.12 81 LEU A O 1
ATOM 664 N N . THR A 1 82 ? -1.085 1.221 0.929 1.00 93.44 82 THR A N 1
ATOM 665 C CA . THR A 1 82 ? -2.498 1.048 0.550 1.00 93.44 82 THR A CA 1
ATOM 666 C C . THR A 1 82 ? -3.274 0.238 1.590 1.00 93.44 82 THR A C 1
ATOM 668 O O . THR A 1 82 ? -4.417 0.545 1.914 1.00 93.44 82 THR A O 1
ATOM 671 N N . THR A 1 83 ? -2.654 -0.798 2.161 1.00 93.94 83 THR A N 1
ATOM 672 C CA . THR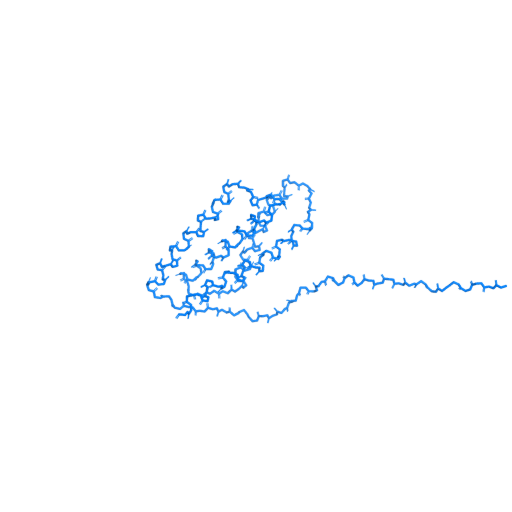 A 1 83 ? -3.274 -1.594 3.232 1.00 93.94 83 THR A CA 1
ATOM 673 C C . THR A 1 83 ? -3.529 -0.762 4.484 1.00 93.94 83 THR A C 1
ATOM 675 O O . THR A 1 83 ? -4.606 -0.851 5.068 1.00 93.94 83 THR A O 1
ATOM 678 N N . ALA A 1 84 ? -2.548 0.039 4.905 1.00 94.31 84 ALA A N 1
ATOM 679 C CA . ALA A 1 84 ? -2.676 0.901 6.072 1.00 94.31 84 ALA A CA 1
ATOM 680 C C . ALA A 1 84 ? -3.757 1.972 5.868 1.00 94.31 84 ALA A C 1
ATOM 682 O O . ALA A 1 84 ? -4.552 2.201 6.776 1.00 94.31 84 ALA A O 1
ATOM 683 N N . GLU A 1 85 ? -3.828 2.568 4.677 1.00 94.31 85 GLU A N 1
ATOM 684 C CA . GLU A 1 85 ? -4.862 3.542 4.309 1.00 94.31 85 GLU A CA 1
ATOM 685 C C . GLU A 1 85 ? -6.268 2.933 4.401 1.00 94.31 85 GLU A C 1
ATOM 687 O O . GLU A 1 85 ? -7.131 3.486 5.080 1.00 94.31 85 GLU A O 1
ATOM 692 N N . LEU A 1 86 ? -6.477 1.752 3.806 1.00 93.19 86 LEU A N 1
ATOM 693 C CA . LEU A 1 86 ? -7.759 1.037 3.851 1.00 93.19 86 LEU A CA 1
ATOM 694 C C . LEU A 1 86 ? -8.166 0.641 5.283 1.00 93.19 86 LEU A C 1
ATOM 696 O O . LEU A 1 86 ? -9.331 0.757 5.664 1.00 93.19 86 LEU A O 1
ATOM 700 N N . LEU A 1 87 ? -7.207 0.201 6.104 1.00 92.88 87 LEU A N 1
ATOM 701 C CA . LEU A 1 87 ? -7.454 -0.120 7.512 1.00 92.88 87 LEU A CA 1
ATOM 702 C C . LEU A 1 87 ? -7.828 1.119 8.337 1.00 92.88 87 LEU A C 1
ATOM 704 O O . LEU A 1 87 ? -8.729 1.042 9.170 1.00 92.88 87 LEU A O 1
ATOM 708 N N . LEU A 1 88 ? -7.152 2.254 8.136 1.00 93.38 88 LEU A N 1
ATOM 709 C CA . LEU A 1 88 ? -7.418 3.482 8.893 1.00 93.38 88 LEU A CA 1
ATOM 710 C C . LEU A 1 88 ? -8.755 4.128 8.515 1.00 93.38 88 LEU A C 1
ATOM 712 O O . LEU A 1 88 ? -9.438 4.653 9.404 1.00 93.38 88 LEU A O 1
ATOM 716 N N . ALA A 1 89 ? -9.108 4.085 7.229 1.00 91.62 89 ALA A N 1
ATOM 717 C CA . ALA A 1 89 ? -10.319 4.691 6.694 1.00 91.62 89 ALA A CA 1
ATOM 718 C C . ALA A 1 89 ? -11.574 3.857 7.012 1.00 91.62 89 ALA A C 1
ATOM 720 O O . ALA A 1 89 ? -12.540 4.387 7.567 1.00 91.62 89 ALA A O 1
ATOM 721 N N . ASP A 1 90 ? -11.527 2.545 6.755 1.00 86.69 90 ASP A N 1
ATOM 722 C CA . ASP A 1 90 ? -12.732 1.707 6.695 1.00 86.69 90 ASP A CA 1
ATOM 723 C C . ASP A 1 90 ? -12.655 0.495 7.636 1.00 86.69 90 ASP A C 1
ATOM 725 O O . ASP A 1 90 ? -13.646 -0.213 7.822 1.00 86.69 90 ASP A O 1
ATOM 729 N N . GLY A 1 91 ? -11.462 0.189 8.166 1.00 88.06 91 GLY A N 1
ATOM 730 C CA . GLY A 1 91 ? -11.174 -1.070 8.860 1.00 88.06 91 GLY A CA 1
ATOM 731 C C . GLY A 1 91 ? -11.248 -2.300 7.951 1.00 88.06 91 GLY A C 1
ATOM 732 O O . GLY A 1 91 ? -11.151 -3.422 8.437 1.00 88.06 91 GLY A O 1
ATOM 733 N N . LYS A 1 92 ? -11.434 -2.122 6.637 1.00 87.62 92 LYS A N 1
ATOM 734 C CA . LYS A 1 92 ? -11.749 -3.194 5.687 1.00 87.62 92 LYS A CA 1
ATOM 735 C C . LYS A 1 92 ? -10.688 -3.295 4.614 1.00 87.62 92 LYS A C 1
ATOM 737 O O . LYS A 1 92 ? -10.435 -2.345 3.883 1.00 87.62 92 LYS A O 1
ATOM 742 N N . VAL A 1 93 ? -10.116 -4.484 4.464 1.00 87.81 93 VAL A N 1
ATOM 743 C CA . VAL A 1 93 ? -9.096 -4.759 3.450 1.00 87.81 93 VAL A CA 1
ATOM 744 C C . VAL A 1 93 ? -9.455 -5.998 2.654 1.00 87.81 93 VAL A C 1
ATOM 746 O O . VAL A 1 93 ? -9.808 -7.039 3.202 1.00 87.81 93 VAL A O 1
ATOM 749 N N . ASN A 1 94 ? -9.307 -5.898 1.337 1.00 87.12 94 ASN A N 1
ATOM 750 C CA . ASN A 1 94 ? -9.485 -7.001 0.407 1.00 87.12 94 ASN A CA 1
ATOM 751 C C . ASN A 1 94 ? -8.239 -7.142 -0.471 1.00 87.12 94 ASN A C 1
ATOM 753 O O . ASN A 1 94 ? -7.706 -6.163 -0.998 1.00 87.12 94 ASN A O 1
ATOM 757 N N . LYS A 1 95 ? -7.801 -8.388 -0.653 1.00 85.38 95 LYS A N 1
ATOM 758 C CA . LYS A 1 95 ? -6.623 -8.758 -1.438 1.00 85.38 95 LYS A CA 1
ATOM 759 C C . LYS A 1 95 ? -6.724 -8.284 -2.880 1.00 85.38 95 LYS A C 1
ATOM 761 O O . LYS A 1 95 ? -5.747 -7.787 -3.427 1.00 85.38 95 LYS A O 1
ATOM 766 N N . GLN A 1 96 ? -7.917 -8.368 -3.460 1.00 86.94 96 GLN A N 1
ATOM 767 C CA . GLN A 1 96 ? -8.200 -7.916 -4.818 1.00 86.94 96 GLN A CA 1
ATOM 768 C C . GLN A 1 96 ? -8.129 -6.394 -4.949 1.00 86.94 96 GLN A C 1
ATOM 770 O O . GLN A 1 96 ? -7.772 -5.906 -6.015 1.00 86.94 96 GLN A O 1
ATOM 775 N N . THR A 1 97 ? -8.450 -5.635 -3.897 1.00 87.50 97 THR A N 1
ATOM 776 C CA . THR A 1 97 ? -8.324 -4.170 -3.920 1.00 87.50 97 THR A CA 1
ATOM 777 C C . THR A 1 97 ? -6.857 -3.770 -4.007 1.00 87.50 97 THR A C 1
ATOM 779 O O . THR A 1 97 ? -6.496 -2.973 -4.867 1.00 87.50 97 THR A O 1
ATOM 782 N N . ILE A 1 98 ? -6.003 -4.378 -3.179 1.00 88.12 98 ILE A N 1
ATOM 783 C CA . ILE A 1 98 ? -4.559 -4.113 -3.192 1.00 88.12 98 ILE A CA 1
ATOM 784 C C . ILE A 1 98 ? -3.935 -4.597 -4.505 1.00 88.12 98 ILE A C 1
ATOM 786 O O . ILE A 1 98 ? -3.181 -3.860 -5.128 1.00 88.12 98 ILE A O 1
ATOM 790 N N . ASP A 1 99 ? -4.287 -5.797 -4.970 1.00 86.94 99 ASP A N 1
ATOM 791 C CA . ASP A 1 99 ? -3.794 -6.327 -6.245 1.00 86.94 99 ASP A CA 1
ATOM 792 C C . ASP A 1 99 ? -4.198 -5.442 -7.437 1.00 86.94 99 ASP A C 1
ATOM 794 O O . ASP A 1 99 ? -3.358 -5.101 -8.269 1.00 86.94 99 ASP A O 1
ATOM 798 N N . LYS A 1 100 ? -5.460 -4.991 -7.503 1.00 85.75 100 LYS A N 1
ATOM 799 C CA . LYS A 1 100 ? -5.919 -4.043 -8.535 1.00 85.75 100 LYS A CA 1
ATOM 800 C C . LYS A 1 100 ? -5.188 -2.710 -8.452 1.00 85.75 100 LYS A C 1
ATOM 802 O O . LYS A 1 100 ? -4.822 -2.176 -9.493 1.00 85.75 100 LYS A O 1
ATOM 807 N N . TYR A 1 101 ? -4.973 -2.189 -7.245 1.00 87.50 101 TYR A N 1
ATOM 808 C CA . TYR A 1 101 ? -4.249 -0.939 -7.045 1.00 87.50 101 TYR A CA 1
ATOM 809 C C . TYR A 1 101 ? -2.820 -1.043 -7.591 1.00 87.50 101 TYR A C 1
ATOM 811 O O . TYR A 1 101 ? -2.453 -0.275 -8.473 1.00 87.50 101 TYR A O 1
ATOM 819 N N . LEU A 1 102 ? -2.057 -2.062 -7.177 1.00 86.31 102 LEU A N 1
ATOM 820 C CA . LEU A 1 102 ? -0.689 -2.276 -7.666 1.00 86.31 102 LEU A CA 1
ATOM 821 C C . LEU A 1 102 ? -0.633 -2.492 -9.183 1.00 86.31 102 LEU A C 1
ATOM 823 O O . LEU A 1 102 ? 0.252 -1.951 -9.845 1.00 86.31 102 LEU A O 1
ATOM 827 N N . ASN A 1 103 ? -1.574 -3.262 -9.740 1.00 83.25 103 ASN A N 1
ATOM 828 C CA . ASN A 1 103 ? -1.649 -3.486 -11.183 1.00 83.25 103 ASN A CA 1
ATOM 829 C C . ASN A 1 103 ? -1.938 -2.189 -11.952 1.00 83.25 103 ASN A C 1
ATOM 831 O O . ASN A 1 103 ? -1.310 -1.955 -12.983 1.00 83.25 103 ASN A O 1
ATOM 835 N N . ASN A 1 104 ? -2.855 -1.346 -11.467 1.00 84.12 104 ASN A N 1
ATOM 836 C CA . ASN A 1 104 ? -3.180 -0.071 -12.109 1.00 84.12 104 ASN A CA 1
ATOM 837 C C . ASN A 1 104 ? -2.007 0.907 -12.030 1.00 84.12 104 ASN A C 1
ATOM 839 O O . ASN A 1 104 ? -1.587 1.405 -13.069 1.00 84.12 104 ASN A O 1
ATOM 843 N N . THR A 1 105 ? -1.424 1.100 -10.843 1.00 82.06 105 THR A N 1
ATOM 844 C CA . THR A 1 105 ? -0.251 1.965 -10.654 1.00 82.06 105 THR A CA 1
ATOM 845 C C . THR A 1 105 ? 0.910 1.504 -11.529 1.00 82.06 105 THR A C 1
ATOM 847 O O . THR A 1 105 ? 1.500 2.292 -12.261 1.00 82.06 105 THR A O 1
ATOM 850 N N . SER A 1 106 ? 1.203 0.200 -11.552 1.00 76.88 106 SER A N 1
ATOM 851 C CA . SER A 1 106 ? 2.236 -0.328 -12.442 1.00 76.88 106 SER A CA 1
ATOM 852 C C . SER A 1 106 ? 1.915 -0.089 -13.911 1.00 76.88 106 SER A C 1
ATOM 854 O O . SER A 1 106 ? 2.818 0.255 -14.666 1.00 76.88 106 SER A O 1
ATOM 856 N N . LYS A 1 107 ? 0.664 -0.281 -14.335 1.00 75.25 107 LYS A N 1
ATOM 857 C CA . LYS A 1 107 ? 0.278 -0.080 -15.729 1.00 75.25 107 LYS A CA 1
ATOM 858 C C . LYS A 1 107 ? 0.436 1.378 -16.147 1.00 75.25 107 LYS A C 1
ATOM 860 O O . LYS A 1 107 ? 1.047 1.613 -17.178 1.00 75.25 107 LYS A O 1
ATOM 865 N N . GLU A 1 108 ? -0.061 2.323 -15.352 1.00 75.94 108 GLU A N 1
ATOM 866 C CA . GLU A 1 108 ? 0.074 3.764 -15.614 1.00 75.94 108 GLU A CA 1
ATOM 867 C C . GLU A 1 108 ? 1.543 4.149 -15.810 1.00 75.94 108 GLU A C 1
ATOM 869 O O . GLU A 1 108 ? 1.913 4.796 -16.787 1.00 75.94 108 GLU A O 1
ATOM 874 N N . HIS A 1 109 ? 2.398 3.642 -14.934 1.00 72.81 109 HIS A N 1
ATOM 875 C CA . HIS A 1 109 ? 3.823 3.907 -14.971 1.00 72.81 109 HIS A CA 1
ATOM 876 C C . HIS A 1 109 ? 4.582 3.204 -16.102 1.00 72.81 109 HIS A C 1
ATOM 878 O O . HIS A 1 109 ? 5.481 3.774 -16.721 1.00 72.81 109 HIS A O 1
ATOM 884 N N . LEU A 1 110 ? 4.243 1.949 -16.396 1.00 69.31 110 LEU A N 1
ATOM 885 C CA . LEU A 1 110 ? 4.836 1.228 -17.519 1.00 69.31 110 LEU A CA 1
ATOM 886 C C . LEU A 1 110 ? 4.376 1.827 -18.851 1.00 69.31 110 LEU A C 1
ATOM 888 O O . LEU A 1 110 ? 5.187 1.918 -19.769 1.00 69.31 110 LEU A O 1
ATOM 892 N N . ASP A 1 111 ? 3.120 2.266 -18.957 1.00 68.94 111 ASP A N 1
ATOM 893 C CA . ASP A 1 111 ? 2.609 2.982 -20.126 1.00 68.94 111 ASP A CA 1
ATOM 894 C C . ASP A 1 111 ? 3.370 4.307 -20.320 1.00 68.94 111 ASP A C 1
ATOM 896 O O . ASP A 1 111 ? 3.784 4.601 -21.442 1.00 68.94 111 ASP A O 1
ATOM 900 N N . GLU A 1 112 ? 3.673 5.050 -19.249 1.00 66.44 112 GLU A N 1
ATOM 901 C CA . GLU A 1 112 ? 4.540 6.237 -19.307 1.00 66.44 112 GLU A CA 1
ATOM 902 C C . GLU A 1 112 ? 5.941 5.890 -19.845 1.00 66.44 112 GLU A C 1
ATOM 904 O O . GLU A 1 112 ? 6.407 6.495 -20.811 1.00 66.44 112 GLU A O 1
ATOM 909 N N . ILE A 1 113 ? 6.588 4.847 -19.319 1.00 62.28 113 ILE A N 1
ATOM 910 C CA . ILE A 1 113 ? 7.947 4.450 -19.729 1.00 62.28 113 ILE A CA 1
ATOM 911 C C . ILE A 1 113 ? 8.001 3.927 -21.171 1.00 62.28 113 ILE A C 1
ATOM 913 O O . ILE A 1 113 ? 8.912 4.275 -21.931 1.00 62.28 113 ILE A O 1
ATOM 917 N N . PHE A 1 114 ? 7.054 3.074 -21.562 1.00 60.94 114 PHE A N 1
ATOM 918 C CA . PHE A 1 114 ? 7.034 2.449 -22.886 1.00 60.94 114 PHE A CA 1
ATOM 919 C C . PHE A 1 114 ? 6.444 3.351 -23.969 1.00 60.94 114 PHE A C 1
ATOM 921 O O . PHE A 1 114 ? 6.757 3.145 -25.140 1.00 60.94 114 PHE A O 1
ATOM 928 N N . SER A 1 115 ? 5.663 4.377 -23.612 1.00 60.12 115 SER A N 1
ATOM 929 C CA . SER A 1 115 ? 5.298 5.445 -24.554 1.00 60.12 115 SER A CA 1
ATOM 930 C C . SER A 1 115 ? 6.520 6.246 -25.019 1.00 60.12 115 SER A C 1
ATOM 932 O O . SER A 1 115 ? 6.528 6.765 -26.132 1.00 60.12 115 SER A O 1
ATOM 934 N N . VAL A 1 116 ? 7.579 6.283 -24.201 1.00 53.03 116 VAL A N 1
ATOM 935 C CA . VAL A 1 116 ? 8.820 7.024 -24.472 1.00 53.03 116 VAL A CA 1
ATOM 936 C C . VAL A 1 116 ? 9.887 6.150 -25.154 1.00 53.03 116 VAL A C 1
ATOM 938 O O . VAL A 1 11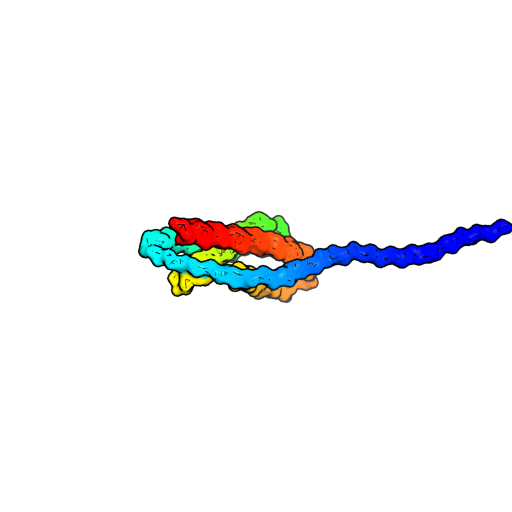6 ? 10.785 6.680 -25.808 1.00 53.03 116 VAL A O 1
ATOM 941 N N . LYS A 1 117 ? 9.829 4.814 -25.032 1.00 52.22 117 LYS A N 1
ATOM 942 C CA . LYS A 1 117 ? 10.858 3.896 -25.563 1.00 52.22 117 LYS A CA 1
ATOM 943 C C . LYS A 1 117 ? 10.234 2.727 -26.338 1.00 52.22 117 LYS A C 1
ATOM 945 O O . LYS A 1 117 ? 9.681 1.812 -25.739 1.00 52.22 117 LYS A O 1
ATOM 950 N N . GLU A 1 118 ? 10.414 2.715 -27.663 1.00 48.34 118 GLU A N 1
ATOM 951 C CA . GLU A 1 118 ? 9.833 1.783 -28.661 1.00 48.34 118 GLU A CA 1
ATOM 952 C C . GLU A 1 118 ? 10.087 0.266 -28.474 1.00 48.34 118 GLU A C 1
ATOM 954 O O . GLU A 1 118 ? 9.638 -0.534 -29.292 1.00 48.34 118 GLU A O 1
ATOM 959 N N . ASN A 1 119 ? 10.745 -0.193 -27.407 1.00 50.41 119 ASN A N 1
ATOM 960 C CA . ASN A 1 119 ? 11.017 -1.617 -27.197 1.00 50.41 119 ASN A CA 1
ATOM 961 C C . ASN A 1 119 ? 10.181 -2.191 -26.050 1.00 50.41 119 ASN A C 1
ATOM 963 O O . ASN A 1 119 ? 10.486 -1.991 -24.875 1.00 50.41 119 ASN A O 1
ATOM 967 N N . LYS A 1 120 ? 9.144 -2.963 -26.402 1.00 53.19 120 LYS A N 1
ATOM 968 C CA . LYS A 1 120 ? 8.311 -3.719 -25.454 1.00 53.19 120 LYS A CA 1
ATOM 969 C C . LYS A 1 120 ? 9.031 -4.986 -24.967 1.00 53.19 120 LYS A C 1
ATOM 971 O O . LYS A 1 120 ? 9.346 -5.848 -25.786 1.00 53.19 120 LYS A O 1
ATOM 976 N N . PRO A 1 121 ? 9.192 -5.200 -23.653 1.00 51.56 121 PRO A N 1
ATOM 977 C CA . PRO A 1 121 ? 9.744 -6.423 -23.105 1.00 51.56 121 PRO A CA 1
ATOM 978 C C . PRO A 1 121 ? 8.629 -7.204 -22.407 1.00 51.56 121 PRO A C 1
ATOM 980 O O . PRO A 1 121 ? 8.279 -6.950 -21.255 1.00 51.56 121 PRO A O 1
ATOM 983 N N . VAL A 1 122 ? 8.096 -8.215 -23.086 1.00 51.78 122 VAL A N 1
ATOM 984 C CA . VAL A 1 122 ? 7.151 -9.189 -22.502 1.00 51.78 122 VAL A CA 1
ATOM 985 C C . VAL A 1 122 ? 7.686 -9.779 -21.177 1.00 51.78 122 VAL A C 1
ATOM 987 O O . VAL A 1 122 ? 6.912 -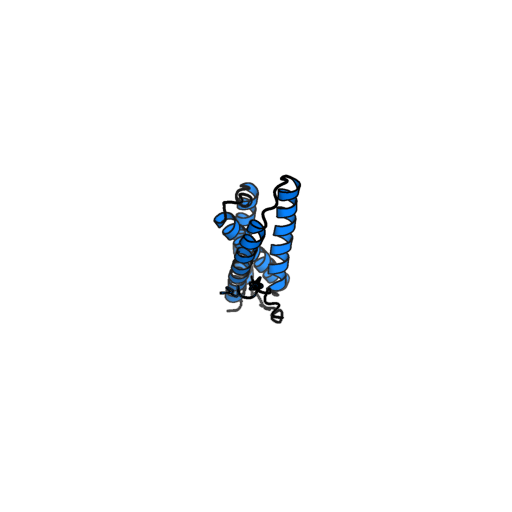10.079 -20.269 1.00 51.78 122 VAL A O 1
ATOM 990 N N . ASN A 1 123 ? 9.014 -9.839 -21.012 1.00 57.75 123 ASN A N 1
ATOM 991 C CA . ASN A 1 123 ? 9.681 -10.297 -19.790 1.00 57.75 123 ASN A CA 1
ATOM 992 C C . ASN A 1 123 ? 9.552 -9.352 -18.576 1.00 57.75 123 ASN A C 1
ATOM 994 O O . ASN A 1 123 ? 9.647 -9.829 -17.447 1.00 57.75 123 ASN A O 1
ATOM 998 N N . ILE A 1 124 ? 9.322 -8.043 -18.748 1.00 60.38 124 ILE A N 1
ATOM 999 C CA . ILE A 1 124 ? 9.199 -7.112 -17.604 1.00 60.38 124 ILE A CA 1
ATOM 1000 C C . ILE A 1 124 ? 7.857 -7.299 -16.890 1.00 60.38 124 ILE A C 1
ATOM 1002 O O . ILE A 1 124 ? 7.828 -7.433 -15.668 1.00 60.38 124 ILE A O 1
ATOM 1006 N N . PHE A 1 125 ? 6.761 -7.434 -17.640 1.00 61.75 125 PHE A N 1
ATOM 1007 C CA . PHE A 1 125 ? 5.432 -7.677 -17.066 1.00 61.75 125 PHE A CA 1
ATOM 1008 C C . PHE A 1 125 ? 5.364 -8.995 -16.278 1.00 61.75 125 PHE A C 1
ATOM 1010 O O . PHE A 1 125 ? 4.815 -9.036 -15.177 1.00 61.75 125 PHE A O 1
ATOM 1017 N N . GLN A 1 126 ? 5.973 -10.071 -16.792 1.00 63.41 126 GLN A N 1
ATOM 1018 C CA . GLN A 1 126 ? 6.024 -11.359 -16.084 1.00 63.41 126 GLN A CA 1
ATOM 1019 C C . GLN A 1 126 ? 6.860 -11.294 -14.795 1.00 63.41 126 GLN A C 1
ATOM 1021 O O . GLN A 1 126 ? 6.496 -11.912 -13.790 1.00 63.41 126 GLN A O 1
ATOM 1026 N N . ASN A 1 127 ? 7.955 -10.525 -14.799 1.00 65.94 127 ASN A N 1
ATOM 1027 C CA . ASN A 1 127 ? 8.764 -10.295 -13.603 1.00 65.94 127 ASN A CA 1
ATOM 1028 C C . ASN A 1 127 ? 7.996 -9.483 -12.548 1.00 65.94 127 ASN A C 1
ATOM 1030 O O . ASN A 1 127 ? 8.055 -9.817 -11.363 1.00 65.94 127 ASN A O 1
ATOM 1034 N N . HIS A 1 128 ? 7.219 -8.481 -12.964 1.00 71.75 128 HIS A N 1
ATOM 1035 C CA . HIS A 1 128 ? 6.393 -7.683 -12.058 1.00 71.75 128 HIS A CA 1
ATOM 1036 C C . HIS A 1 128 ? 5.247 -8.473 -11.424 1.00 71.75 128 HIS A C 1
ATOM 1038 O O . HIS A 1 128 ? 5.044 -8.364 -10.217 1.00 71.75 128 HIS A O 1
ATOM 1044 N N . ALA A 1 129 ? 4.579 -9.359 -12.170 1.00 73.81 129 ALA A N 1
ATOM 1045 C CA . ALA A 1 129 ? 3.481 -10.165 -11.629 1.00 73.81 129 ALA A CA 1
ATOM 1046 C C . ALA A 1 129 ? 3.896 -10.986 -10.388 1.00 73.81 129 ALA A C 1
ATOM 1048 O O . ALA A 1 129 ? 3.178 -11.036 -9.388 1.00 73.81 129 ALA A O 1
ATOM 1049 N N . ARG A 1 130 ? 5.093 -11.596 -10.401 1.00 77.44 130 ARG A N 1
ATOM 1050 C CA . ARG A 1 130 ? 5.621 -12.331 -9.231 1.00 77.44 130 ARG A CA 1
ATOM 1051 C C . ARG A 1 130 ? 5.924 -11.411 -8.052 1.00 77.44 130 ARG A C 1
ATOM 1053 O O . ARG A 1 130 ? 5.733 -11.805 -6.901 1.00 77.44 130 ARG A O 1
ATOM 1060 N N . ILE A 1 131 ? 6.409 -10.206 -8.334 1.00 82.25 131 ILE A N 1
ATOM 1061 C CA . ILE A 1 131 ? 6.696 -9.199 -7.314 1.00 82.25 131 ILE A CA 1
ATOM 1062 C C . ILE A 1 131 ? 5.389 -8.740 -6.654 1.00 82.25 131 ILE A C 1
ATOM 1064 O O . ILE A 1 131 ? 5.342 -8.667 -5.428 1.00 82.25 131 ILE A O 1
ATOM 1068 N N . PHE A 1 132 ? 4.309 -8.557 -7.421 1.00 83.06 132 PHE A N 1
ATOM 1069 C CA . PHE A 1 132 ? 3.004 -8.131 -6.893 1.00 83.06 132 PHE A CA 1
ATOM 1070 C C . PHE A 1 132 ? 2.393 -9.168 -5.972 1.00 83.06 132 PHE A C 1
ATOM 1072 O O . PHE A 1 132 ? 2.012 -8.840 -4.854 1.00 83.06 132 PHE A O 1
ATOM 1079 N N . VAL A 1 133 ? 2.385 -10.440 -6.381 1.00 83.12 133 VAL A N 1
ATOM 1080 C CA . VAL A 1 133 ? 1.863 -11.521 -5.534 1.00 83.12 133 VAL A CA 1
ATOM 1081 C C . VAL A 1 133 ? 2.573 -11.550 -4.176 1.00 83.12 133 VAL A C 1
ATOM 1083 O O . VAL A 1 133 ? 1.931 -11.770 -3.149 1.00 83.12 133 VAL A O 1
ATOM 1086 N N . ASN A 1 134 ? 3.886 -11.310 -4.144 1.00 87.00 134 ASN A N 1
ATOM 1087 C CA . ASN A 1 134 ? 4.645 -11.258 -2.894 1.00 87.00 134 ASN A CA 1
ATOM 1088 C C . ASN A 1 134 ? 4.371 -9.981 -2.089 1.00 87.00 134 ASN A C 1
ATOM 1090 O O . ASN A 1 134 ? 4.202 -10.069 -0.874 1.00 87.00 134 ASN A O 1
ATOM 1094 N N . ALA A 1 135 ? 4.278 -8.825 -2.748 1.00 87.75 135 ALA A N 1
ATOM 1095 C CA . ALA A 1 135 ? 3.933 -7.557 -2.112 1.00 87.75 135 ALA A CA 1
ATOM 1096 C C . ALA A 1 135 ? 2.546 -7.617 -1.454 1.00 87.75 135 ALA A C 1
ATOM 1098 O O . ALA A 1 135 ? 2.413 -7.303 -0.274 1.00 87.75 135 ALA A O 1
ATOM 1099 N N . VAL A 1 136 ? 1.537 -8.135 -2.163 1.00 87.06 136 VAL A N 1
ATOM 1100 C CA . VAL A 1 136 ? 0.182 -8.340 -1.631 1.00 87.06 136 VAL A CA 1
ATOM 1101 C C . VAL A 1 136 ? 0.201 -9.295 -0.433 1.00 87.06 136 VAL A C 1
ATOM 1103 O O . VAL A 1 136 ? -0.396 -9.001 0.599 1.00 87.06 136 VAL A O 1
ATOM 1106 N N . LYS A 1 137 ? 0.933 -10.415 -0.502 1.00 88.44 137 LYS A N 1
ATOM 1107 C CA . LYS A 1 137 ? 1.078 -11.327 0.651 1.00 88.44 137 LYS A CA 1
ATOM 1108 C C . LYS A 1 137 ? 1.707 -10.640 1.865 1.00 88.44 137 LYS A C 1
ATOM 1110 O O . LYS A 1 137 ? 1.264 -10.863 2.988 1.00 88.44 137 LYS A O 1
ATOM 1115 N N . ASN A 1 138 ? 2.735 -9.821 1.661 1.00 88.81 138 ASN A N 1
ATOM 1116 C CA . ASN A 1 138 ? 3.395 -9.096 2.745 1.00 88.81 138 ASN A CA 1
ATOM 1117 C C . ASN A 1 138 ? 2.517 -7.985 3.327 1.00 88.81 138 ASN A C 1
ATOM 1119 O O . ASN A 1 138 ? 2.550 -7.765 4.535 1.00 88.81 138 ASN A O 1
ATOM 1123 N N . ALA A 1 139 ? 1.723 -7.318 2.493 1.00 87.94 139 ALA A N 1
ATOM 1124 C CA . ALA A 1 139 ? 0.702 -6.368 2.913 1.00 87.94 139 ALA A CA 1
ATOM 1125 C C . ALA A 1 139 ? -0.328 -7.020 3.846 1.00 87.94 139 ALA A C 1
ATOM 1127 O O . ALA A 1 139 ? -0.630 -6.476 4.902 1.00 87.94 139 ALA A O 1
ATOM 1128 N N . PHE A 1 140 ? -0.780 -8.240 3.550 1.00 87.81 140 PHE A N 1
ATOM 1129 C CA . PHE A 1 140 ? -1.717 -8.951 4.429 1.00 87.81 140 PHE A CA 1
ATOM 1130 C C . PHE A 1 140 ? -1.130 -9.346 5.786 1.00 87.81 140 PHE A C 1
ATOM 1132 O O . PHE A 1 140 ? -1.865 -9.442 6.760 1.00 87.81 140 PHE A O 1
ATOM 1139 N N . ARG A 1 141 ? 0.197 -9.445 5.916 1.00 87.25 141 ARG A N 1
ATOM 1140 C CA . ARG A 1 141 ? 0.819 -9.586 7.244 1.00 87.25 141 ARG A CA 1
ATOM 1141 C C . ARG A 1 141 ? 0.629 -8.345 8.118 1.00 87.25 141 ARG A C 1
ATOM 1143 O O . ARG A 1 141 ? 0.686 -8.461 9.338 1.00 87.25 141 ARG A O 1
ATOM 1150 N N . VAL A 1 142 ? 0.416 -7.169 7.515 1.00 86.44 142 VAL A N 1
ATOM 1151 C CA . VAL A 1 142 ? 0.008 -5.963 8.251 1.00 86.44 142 VAL A CA 1
ATOM 1152 C C . VAL A 1 142 ? -1.373 -6.214 8.839 1.00 86.44 142 VAL A C 1
ATOM 1154 O O . VAL A 1 142 ? -1.510 -6.164 10.053 1.00 86.44 142 VAL A O 1
ATOM 1157 N N . VAL A 1 143 ? -2.352 -6.604 8.021 1.00 85.88 143 VAL A N 1
ATOM 1158 C CA . VAL A 1 143 ? -3.708 -6.977 8.469 1.00 85.88 143 VAL A CA 1
ATOM 1159 C C . VAL A 1 143 ? -3.649 -7.983 9.632 1.00 85.88 143 VAL A C 1
ATOM 1161 O O . VAL A 1 143 ? -4.165 -7.704 10.714 1.00 85.88 143 VAL A O 1
ATOM 1164 N N . ASP A 1 144 ? -2.904 -9.082 9.476 1.00 86.06 144 ASP A N 1
ATOM 1165 C CA . ASP A 1 144 ? -2.735 -10.112 10.515 1.00 86.06 144 ASP A CA 1
ATOM 1166 C C . ASP A 1 144 ? -2.161 -9.572 11.836 1.00 86.06 144 ASP A C 1
ATOM 1168 O O . ASP A 1 144 ? -2.462 -10.094 12.911 1.00 86.06 144 ASP A O 1
ATOM 1172 N N . SER A 1 145 ? -1.304 -8.549 11.772 1.00 87.00 145 SER A N 1
ATOM 1173 C CA . SER A 1 145 ? -0.673 -7.955 12.956 1.00 87.00 145 SER A CA 1
ATOM 1174 C C . SER A 1 145 ? -1.619 -7.078 13.779 1.00 87.00 145 SER A C 1
ATOM 1176 O O . SER A 1 145 ? -1.390 -6.919 14.974 1.00 87.00 145 SER A O 1
ATOM 1178 N N . TYR A 1 146 ? -2.692 -6.560 13.170 1.00 84.38 146 TYR A N 1
ATOM 1179 C CA . TYR A 1 146 ? -3.683 -5.710 13.841 1.00 84.38 146 TYR A CA 1
ATOM 1180 C C . TYR A 1 146 ? -4.976 -6.453 14.212 1.00 84.38 146 TYR A C 1
ATOM 1182 O O . TYR A 1 146 ? -5.744 -5.947 15.032 1.00 84.38 146 TYR A O 1
ATOM 1190 N N . ASN A 1 147 ? -5.186 -7.660 13.671 1.00 79.19 147 ASN A N 1
ATOM 1191 C CA . ASN A 1 147 ? -6.307 -8.545 14.011 1.00 79.19 147 ASN A CA 1
ATOM 1192 C C . ASN A 1 147 ? -6.117 -9.312 15.343 1.00 79.19 147 ASN A C 1
ATOM 1194 O O . ASN A 1 147 ? -7.048 -9.942 15.834 1.00 79.19 147 ASN A O 1
ATOM 1198 N N . LYS A 1 148 ? -4.909 -9.293 15.919 1.00 62.94 148 LYS A N 1
ATOM 1199 C CA . LYS A 1 148 ? -4.579 -9.909 17.219 1.00 62.94 148 LYS A CA 1
ATOM 1200 C C . LYS A 1 148 ? -4.756 -8.925 18.365 1.00 62.94 148 LYS A C 1
ATOM 1202 O O . LYS A 1 148 ? -5.126 -9.379 19.463 1.00 62.94 148 LYS A O 1
#

Foldseek 3Di:
DDDDDDDDPPPPDDPPPPPPPPPPPPFDKQAFDFDPVNLVVLVVLLVVLVVQLVVLVVVVLCVPLPPLVSVLSNLLSQLLNVLSVCCNPPSIDTLVVSLVVSVVVVVVVVCVVCVVPVDDDPVSVVSNVVSNVVSSVSSVVSSVVRRD